Protein AF-A0A7J2J6H6-F1 (afdb_monomer)

Sequence (135 aa):
MKNEEKSIKRTTIILDEEERKYIDQLIREGKEPGIKPLISKMLDVYRSMMIYDWKYPGEYYCGISRIAFINAEFVSVLLQYIPREKWWEVGRKAGEVLKVSLEASLNIKADERKDWPNVFKRLRVQGFGDIYLRD

Secondary structure (DSSP, 8-state):
----------------HHHHHHHHHHHHTTSSS-HHHHHHHHHHHHHHTTGGG--STT-EEETTEEE----HHHHHHHHHTS-GGGHHHHHHHHHHHHHHHHHHHH---TTSGGGHHHHHHHHHHTTS-------

Radius of gyration: 19.35 Å; Cα contacts (8 Å, |Δi|>4): 81; chains: 1; bounding box: 50×34×49 Å

Structure (mmCIF, N/CA/C/O backbone):
data_AF-A0A7J2J6H6-F1
#
_entry.id   AF-A0A7J2J6H6-F1
#
loop_
_atom_site.group_PDB
_atom_site.id
_atom_site.type_symbol
_atom_site.label_atom_id
_atom_site.label_alt_id
_atom_site.label_comp_id
_atom_site.label_asym_id
_atom_site.label_entity_id
_atom_site.label_seq_id
_atom_site.pdbx_PDB_ins_code
_atom_site.Cartn_x
_atom_site.Cartn_y
_atom_site.Cartn_z
_atom_site.occupancy
_atom_site.B_iso_or_equiv
_atom_site.auth_seq_id
_atom_site.auth_comp_id
_atom_site.auth_asym_id
_atom_site.auth_atom_id
_atom_site.pdbx_PDB_model_num
ATOM 1 N N . MET A 1 1 ? 27.861 -18.392 14.623 1.00 38.62 1 MET A N 1
ATOM 2 C CA . MET A 1 1 ? 27.100 -18.511 13.358 1.00 38.62 1 MET A CA 1
ATOM 3 C C . MET A 1 1 ? 27.908 -17.821 12.272 1.00 38.62 1 MET A C 1
ATOM 5 O O . MET A 1 1 ? 28.314 -16.688 12.493 1.00 38.62 1 MET A O 1
ATOM 9 N N . LYS A 1 2 ? 28.245 -18.517 11.178 1.00 38.44 2 LYS A N 1
ATOM 10 C CA . LYS A 1 2 ? 28.989 -17.932 10.050 1.00 38.44 2 LYS A CA 1
ATOM 11 C C . LYS A 1 2 ? 28.152 -16.805 9.435 1.00 38.44 2 LYS A C 1
ATOM 13 O O . LYS A 1 2 ? 26.992 -17.035 9.111 1.00 38.44 2 LYS A O 1
ATOM 18 N N . ASN A 1 3 ? 28.744 -15.620 9.284 1.00 43.44 3 ASN A N 1
ATOM 19 C CA . ASN A 1 3 ? 28.221 -14.572 8.413 1.00 43.44 3 ASN A CA 1
ATOM 20 C C . ASN A 1 3 ? 28.229 -15.121 6.984 1.00 43.44 3 ASN A C 1
ATOM 22 O O . ASN A 1 3 ? 29.284 -15.192 6.357 1.00 43.44 3 ASN A O 1
ATOM 26 N N . GLU A 1 4 ? 27.076 -15.555 6.483 1.00 50.88 4 GLU A N 1
ATOM 27 C CA . GLU A 1 4 ? 26.904 -15.731 5.047 1.00 50.88 4 GLU A CA 1
ATOM 28 C C . GLU A 1 4 ? 26.982 -14.341 4.412 1.00 50.88 4 GLU A C 1
ATOM 30 O O . GLU A 1 4 ? 26.059 -13.530 4.530 1.00 50.88 4 GLU A O 1
ATOM 35 N N . GLU A 1 5 ? 28.111 -14.033 3.774 1.00 52.19 5 GLU A N 1
ATOM 36 C CA . GLU A 1 5 ? 28.195 -12.916 2.841 1.00 52.19 5 GLU A CA 1
ATOM 37 C C . GLU A 1 5 ? 27.068 -13.092 1.821 1.00 52.19 5 GLU A C 1
ATOM 39 O O . GLU A 1 5 ? 27.065 -14.045 1.039 1.00 52.19 5 GLU A O 1
ATOM 44 N N . LYS A 1 6 ? 26.058 -12.213 1.862 1.00 59.88 6 LYS A N 1
ATOM 45 C CA . LYS A 1 6 ? 24.950 -12.222 0.901 1.00 59.88 6 LYS A CA 1
ATOM 46 C C . LYS A 1 6 ? 25.534 -12.135 -0.508 1.00 59.88 6 LYS A C 1
ATOM 48 O O . LYS A 1 6 ? 25.890 -11.050 -0.963 1.00 59.88 6 LYS A O 1
ATOM 53 N N . SER A 1 7 ? 25.624 -13.273 -1.195 1.00 69.00 7 SER A N 1
ATOM 54 C CA . SER A 1 7 ? 26.118 -13.323 -2.568 1.00 69.00 7 SER A CA 1
ATOM 55 C C . SER A 1 7 ? 25.261 -12.412 -3.450 1.00 69.00 7 SER A C 1
ATOM 57 O O . SER A 1 7 ? 24.039 -12.559 -3.547 1.00 69.00 7 SER A O 1
ATOM 59 N N . ILE A 1 8 ? 25.894 -11.414 -4.066 1.00 76.12 8 ILE A N 1
ATOM 60 C CA . ILE A 1 8 ? 25.214 -10.498 -4.980 1.00 76.12 8 ILE A CA 1
ATOM 61 C C . ILE A 1 8 ? 24.917 -11.278 -6.260 1.00 76.12 8 ILE A C 1
ATOM 63 O O . ILE A 1 8 ? 25.811 -11.537 -7.065 1.00 76.12 8 ILE A O 1
ATOM 67 N N . LYS A 1 9 ? 23.651 -11.652 -6.455 1.00 83.50 9 LYS A N 1
ATOM 68 C CA . LYS A 1 9 ? 23.192 -12.291 -7.691 1.00 83.50 9 LYS A CA 1
ATOM 69 C C . LYS A 1 9 ? 23.014 -11.230 -8.780 1.00 83.50 9 LYS A C 1
ATOM 71 O O . LYS A 1 9 ? 22.408 -10.187 -8.539 1.00 83.50 9 LYS A O 1
ATOM 76 N N . ARG A 1 10 ? 23.571 -11.486 -9.966 1.00 86.88 10 ARG A N 1
ATOM 77 C CA . ARG A 1 10 ? 23.420 -10.635 -11.155 1.00 86.88 10 ARG A CA 1
ATOM 78 C C . ARG A 1 10 ? 22.342 -11.227 -12.057 1.00 86.88 10 ARG A C 1
ATOM 80 O O . ARG A 1 10 ? 22.349 -12.430 -12.294 1.00 86.88 10 ARG A O 1
ATOM 87 N N . THR A 1 11 ? 21.467 -10.369 -12.565 1.00 88.00 11 THR A N 1
ATOM 88 C CA . THR A 1 11 ? 20.380 -10.733 -13.478 1.00 88.00 11 THR A CA 1
ATOM 89 C C . THR A 1 11 ? 20.328 -9.712 -14.606 1.00 88.00 11 THR A C 1
ATOM 91 O O . THR A 1 11 ? 20.473 -8.515 -14.355 1.00 88.00 11 THR A O 1
ATOM 94 N N . THR A 1 12 ? 20.109 -1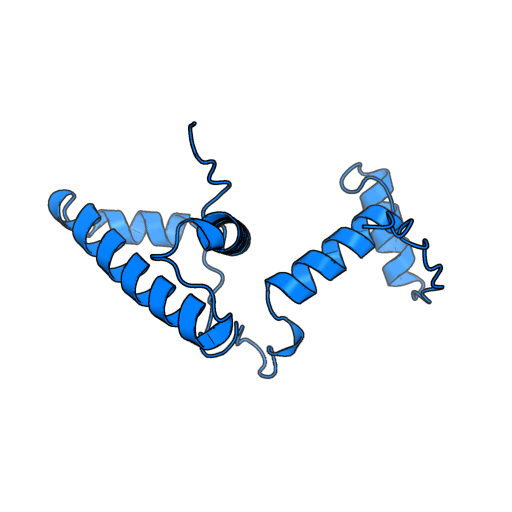0.184 -15.830 1.00 90.69 12 THR A N 1
ATOM 95 C CA . THR A 1 12 ? 19.834 -9.342 -16.999 1.00 90.69 12 THR A CA 1
ATOM 96 C C . THR A 1 12 ? 18.325 -9.246 -17.187 1.00 90.69 12 THR A C 1
ATOM 98 O O . THR A 1 12 ? 17.642 -10.267 -17.154 1.00 90.69 12 THR A O 1
ATOM 101 N N . ILE A 1 13 ? 17.810 -8.032 -17.371 1.00 90.56 13 ILE A N 1
ATOM 102 C CA . ILE A 1 13 ? 16.398 -7.766 -17.665 1.00 90.56 13 ILE A CA 1
ATOM 103 C C . ILE A 1 13 ? 16.340 -7.193 -19.077 1.00 90.56 13 ILE A C 1
ATOM 105 O O . ILE A 1 13 ? 17.110 -6.288 -19.402 1.00 90.56 13 ILE A O 1
ATOM 109 N N . ILE A 1 14 ? 15.460 -7.746 -19.904 1.00 93.62 14 ILE A N 1
ATOM 110 C CA . ILE A 1 14 ? 15.171 -7.223 -21.236 1.00 93.62 14 ILE A CA 1
ATOM 111 C C . ILE A 1 14 ? 13.992 -6.271 -21.072 1.00 93.62 14 ILE A C 1
ATOM 113 O O . ILE A 1 14 ? 12.978 -6.662 -20.501 1.00 93.62 14 ILE A O 1
ATOM 117 N N . LEU A 1 15 ? 14.172 -5.038 -21.529 1.00 93.75 15 LEU A N 1
ATOM 118 C CA . LEU A 1 15 ? 13.139 -4.012 -21.572 1.00 93.75 15 LEU A CA 1
ATOM 119 C C . LEU A 1 15 ? 12.905 -3.650 -23.028 1.00 93.75 15 LEU A C 1
ATOM 121 O O . LEU A 1 15 ? 13.861 -3.644 -23.815 1.00 93.75 15 LEU A O 1
ATOM 125 N N . ASP A 1 16 ? 11.666 -3.337 -23.370 1.00 96.31 16 ASP A N 1
ATOM 126 C CA . ASP A 1 16 ? 11.384 -2.753 -24.671 1.00 96.31 16 ASP A CA 1
ATOM 127 C C . ASP A 1 16 ? 11.880 -1.293 -24.752 1.00 96.31 16 ASP A C 1
ATOM 129 O O . ASP A 1 16 ? 12.388 -0.697 -23.790 1.00 96.31 16 ASP A O 1
ATOM 133 N N . GLU A 1 17 ? 11.811 -0.720 -25.953 1.00 96.31 17 GLU A N 1
ATOM 134 C CA . GLU A 1 17 ? 12.303 0.634 -26.193 1.00 96.31 17 GLU A CA 1
ATOM 135 C C . GLU A 1 17 ? 11.465 1.701 -25.464 1.00 96.31 17 GLU A C 1
ATOM 137 O O . GLU A 1 17 ? 12.017 2.714 -25.023 1.00 96.31 17 GLU A O 1
ATOM 142 N N . GLU A 1 18 ? 10.156 1.489 -25.310 1.00 97.12 18 GLU A N 1
ATOM 143 C CA . GLU A 1 18 ? 9.246 2.436 -24.659 1.00 97.12 18 GLU A CA 1
ATOM 144 C C . GLU A 1 18 ? 9.457 2.449 -23.142 1.00 97.12 18 GLU A C 1
ATOM 146 O O . GLU A 1 18 ? 9.650 3.516 -22.553 1.00 97.12 18 GLU A O 1
ATOM 151 N N . GLU A 1 19 ? 9.531 1.271 -22.522 1.00 95.19 19 GLU A N 1
ATOM 152 C CA . GLU A 1 19 ? 9.893 1.056 -21.124 1.00 95.19 19 GLU A CA 1
ATOM 153 C C . GLU A 1 19 ? 11.239 1.710 -20.815 1.00 95.19 19 GLU A C 1
ATOM 155 O O . GLU A 1 19 ? 11.376 2.442 -19.828 1.00 95.19 19 GLU A O 1
ATOM 160 N N . ARG A 1 20 ? 12.241 1.502 -21.681 1.00 94.88 20 ARG A N 1
ATOM 161 C CA . ARG A 1 20 ? 13.565 2.093 -21.482 1.00 94.88 20 ARG A CA 1
ATOM 162 C C . ARG A 1 20 ? 13.527 3.618 -21.562 1.00 94.88 20 ARG A C 1
ATOM 164 O O . ARG A 1 20 ? 14.077 4.277 -20.678 1.00 94.88 20 ARG A O 1
ATOM 171 N N . LYS A 1 21 ? 12.865 4.182 -22.577 1.00 97.06 21 LYS A N 1
ATOM 172 C CA . LYS A 1 21 ? 12.710 5.639 -22.726 1.00 97.06 21 LYS A CA 1
ATOM 173 C C . LYS A 1 21 ? 11.991 6.255 -21.530 1.00 97.06 21 LYS A C 1
ATOM 175 O O . LYS A 1 21 ? 12.413 7.305 -21.047 1.00 97.06 21 LYS A O 1
ATOM 180 N N . TYR A 1 22 ? 10.946 5.596 -21.034 1.00 96.12 22 TYR A N 1
ATOM 181 C CA . TYR A 1 22 ? 10.204 6.045 -19.862 1.00 96.12 22 TYR A CA 1
ATOM 182 C C . TYR A 1 22 ? 11.080 6.065 -18.602 1.00 96.12 22 TYR A C 1
ATOM 184 O O . TYR A 1 22 ? 11.120 7.067 -17.887 1.00 96.12 22 TYR A O 1
ATOM 192 N N . ILE A 1 23 ? 11.852 5.001 -18.355 1.00 95.25 23 ILE A N 1
ATOM 193 C CA . ILE A 1 23 ? 12.782 4.944 -17.218 1.00 95.25 23 ILE A CA 1
ATOM 194 C C . ILE A 1 23 ? 13.850 6.040 -17.324 1.00 95.25 23 ILE A C 1
ATOM 196 O O . ILE A 1 23 ? 14.105 6.744 -16.346 1.00 95.25 23 ILE A O 1
ATOM 200 N N . ASP A 1 24 ? 14.453 6.221 -18.500 1.00 95.88 24 ASP A N 1
ATOM 201 C CA . ASP A 1 24 ? 15.477 7.247 -18.715 1.00 95.88 24 ASP A CA 1
ATOM 202 C C . ASP A 1 24 ? 14.901 8.665 -18.520 1.00 95.88 24 ASP A C 1
ATOM 204 O O . ASP A 1 24 ? 15.571 9.535 -17.956 1.00 95.88 24 ASP A O 1
ATOM 208 N N . GLN A 1 25 ? 13.639 8.897 -18.905 1.00 97.75 25 GLN A N 1
ATOM 209 C CA . GLN A 1 25 ? 12.929 10.145 -18.615 1.00 97.75 25 GLN A CA 1
ATOM 210 C C . GLN A 1 25 ? 12.788 10.380 -17.104 1.00 97.75 25 GLN A C 1
ATOM 212 O O . GLN A 1 25 ? 13.119 11.471 -16.637 1.00 97.75 25 GLN A O 1
ATOM 217 N N . LEU A 1 26 ? 12.344 9.379 -16.335 1.00 96.56 26 LEU A N 1
ATOM 218 C CA . LEU A 1 26 ? 12.204 9.498 -14.877 1.00 96.56 26 LEU A CA 1
ATOM 219 C C . LEU A 1 26 ? 13.538 9.825 -14.193 1.00 96.56 26 LEU A C 1
ATOM 221 O O . LEU A 1 26 ? 13.574 10.625 -13.256 1.00 96.56 26 LEU A O 1
ATOM 225 N N . ILE A 1 27 ? 14.631 9.232 -14.676 1.00 96.06 27 ILE A N 1
ATOM 226 C CA .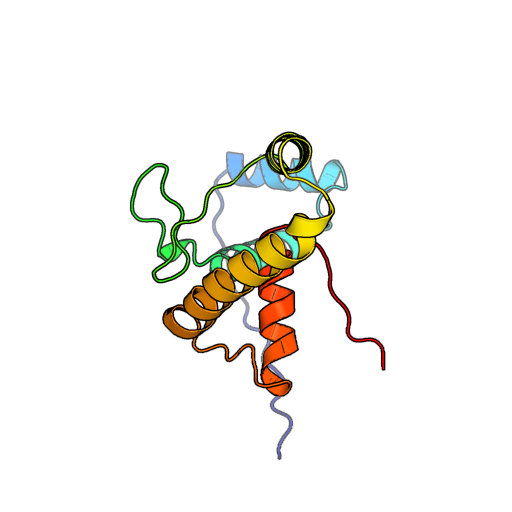 ILE A 1 27 ? 15.979 9.489 -14.160 1.00 96.06 27 ILE A CA 1
ATOM 227 C C . ILE A 1 27 ? 16.422 10.915 -14.498 1.00 96.06 27 ILE A C 1
ATOM 229 O O . ILE A 1 27 ? 16.908 11.633 -13.625 1.00 96.06 27 ILE A O 1
ATOM 233 N N . ARG A 1 28 ? 16.211 11.363 -15.741 1.00 97.38 28 ARG A N 1
ATOM 234 C CA . ARG A 1 28 ? 16.557 12.724 -16.184 1.00 97.38 28 ARG A CA 1
ATOM 235 C C . ARG A 1 28 ? 15.789 13.805 -15.420 1.00 97.38 28 ARG A C 1
ATOM 237 O O . ARG A 1 28 ? 16.342 14.865 -15.151 1.00 97.38 28 ARG A O 1
ATOM 244 N N . GLU A 1 29 ? 14.535 13.539 -15.068 1.00 97.50 29 GLU A N 1
ATOM 245 C CA . GLU A 1 29 ? 13.697 14.430 -14.252 1.00 97.50 29 GLU A CA 1
ATOM 246 C C . GLU A 1 29 ? 14.053 14.392 -12.754 1.00 97.50 29 GLU A C 1
ATOM 248 O O . GLU A 1 29 ? 13.449 15.114 -11.963 1.00 97.50 29 GLU A O 1
ATOM 253 N N . GLY A 1 30 ? 15.003 13.546 -12.339 1.00 94.94 30 GLY A N 1
ATOM 254 C CA . GLY A 1 30 ? 15.397 13.388 -10.939 1.00 94.94 30 GLY A CA 1
ATOM 255 C C . GLY A 1 30 ? 14.354 12.679 -10.068 1.00 94.94 30 GLY A C 1
ATOM 256 O O . GLY A 1 30 ? 14.487 12.673 -8.846 1.00 94.94 30 GLY A O 1
ATOM 257 N N . LYS A 1 31 ? 13.319 12.073 -10.670 1.00 93.75 31 LYS A N 1
ATOM 258 C CA . LYS A 1 31 ? 12.264 11.335 -9.952 1.00 93.75 31 LYS A CA 1
ATOM 259 C C . LYS A 1 31 ? 12.747 9.983 -9.440 1.00 93.75 31 LYS A C 1
ATOM 261 O O . LYS A 1 31 ? 12.253 9.502 -8.425 1.00 93.75 31 LYS A O 1
ATOM 266 N N . GLU A 1 32 ? 13.700 9.373 -10.140 1.00 94.25 32 GLU A N 1
ATOM 267 C CA . GLU A 1 32 ? 14.305 8.100 -9.757 1.00 94.25 32 GLU A CA 1
ATOM 268 C C . GLU A 1 32 ? 15.837 8.189 -9.850 1.00 94.25 32 GLU A C 1
ATOM 270 O O . GLU A 1 32 ? 16.368 8.712 -10.827 1.00 94.25 32 GLU A O 1
ATOM 275 N N . PRO A 1 33 ? 16.587 7.653 -8.872 1.00 93.62 33 PRO A N 1
ATOM 276 C CA . PRO A 1 33 ? 18.047 7.784 -8.834 1.00 93.62 33 PRO A CA 1
ATOM 277 C C . PRO A 1 33 ? 18.773 6.849 -9.818 1.00 93.62 33 PRO A C 1
ATOM 279 O O . PRO A 1 33 ? 19.993 6.910 -9.952 1.00 93.62 33 PRO A O 1
ATOM 282 N N . GLY A 1 34 ? 18.049 5.941 -10.477 1.00 94.50 34 GLY A N 1
ATOM 283 C CA . GLY A 1 34 ? 18.593 5.022 -11.472 1.00 94.50 34 GLY A CA 1
ATOM 284 C C . GLY A 1 34 ? 17.738 3.769 -11.657 1.00 94.50 34 GLY A C 1
ATOM 285 O O . GLY A 1 34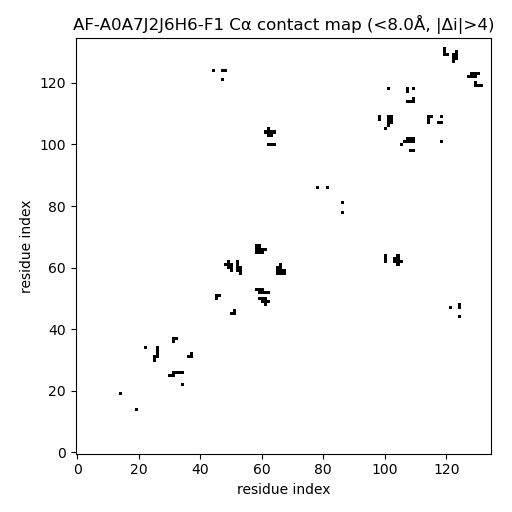 ? 16.856 3.467 -10.852 1.00 94.50 34 GLY A O 1
ATOM 286 N N . ILE A 1 35 ? 18.060 2.981 -12.687 1.00 93.25 35 ILE A N 1
ATOM 287 C CA . ILE A 1 35 ? 17.295 1.777 -13.045 1.00 93.25 35 ILE A CA 1
ATOM 288 C C . ILE A 1 35 ? 17.321 0.702 -11.951 1.00 93.25 35 ILE A C 1
ATOM 290 O O . ILE A 1 35 ? 16.293 0.124 -11.620 1.00 93.25 35 ILE A O 1
ATOM 294 N N . LYS A 1 36 ? 18.476 0.448 -11.322 1.00 91.56 36 LYS A N 1
ATOM 295 C CA . LYS A 1 36 ? 18.591 -0.580 -10.275 1.00 91.56 36 LYS A CA 1
ATOM 296 C C . LYS A 1 36 ? 17.746 -0.240 -9.031 1.00 91.56 36 LYS A C 1
ATOM 298 O O . LYS A 1 36 ? 17.005 -1.122 -8.585 1.00 91.56 36 LYS A O 1
ATOM 303 N N . PRO A 1 37 ? 17.830 0.978 -8.456 1.00 92.44 37 PRO A N 1
ATOM 304 C CA . PRO A 1 37 ? 16.927 1.404 -7.388 1.00 92.44 37 PRO A CA 1
ATOM 305 C C . PRO A 1 37 ? 15.450 1.309 -7.772 1.00 92.44 37 PRO A C 1
ATOM 307 O O . PRO A 1 37 ? 14.671 0.767 -6.991 1.00 92.44 37 PRO A O 1
ATOM 310 N N . LEU A 1 38 ? 15.089 1.744 -8.984 1.00 93.62 38 LEU A N 1
ATOM 311 C CA . LEU A 1 38 ? 13.719 1.665 -9.487 1.00 93.62 38 LEU A CA 1
ATOM 312 C C . LEU A 1 38 ? 13.211 0.219 -9.519 1.00 93.62 38 LEU A C 1
ATOM 314 O O . LEU A 1 38 ? 12.191 -0.086 -8.911 1.00 93.62 38 LEU A O 1
ATOM 318 N N . ILE A 1 39 ? 13.947 -0.699 -10.151 1.00 92.31 39 ILE A N 1
ATOM 319 C CA . ILE A 1 39 ? 13.566 -2.119 -10.212 1.00 92.31 39 ILE A CA 1
ATOM 320 C C . ILE A 1 39 ? 13.465 -2.727 -8.806 1.00 92.31 39 ILE A C 1
ATOM 322 O O . ILE A 1 39 ? 12.528 -3.466 -8.514 1.00 92.31 39 ILE A O 1
ATOM 326 N N . SER A 1 40 ? 14.385 -2.380 -7.901 1.00 90.62 40 SER A N 1
ATOM 327 C CA . SER A 1 40 ? 14.341 -2.858 -6.510 1.00 90.62 40 SER A CA 1
ATOM 328 C C . SER A 1 40 ? 13.084 -2.368 -5.780 1.00 90.62 40 SER A C 1
ATOM 330 O O . SER A 1 40 ? 12.431 -3.146 -5.086 1.00 90.62 40 SER A O 1
ATOM 332 N N . LYS A 1 41 ? 12.718 -1.095 -5.977 1.00 91.12 41 LYS A N 1
ATOM 333 C CA . LYS A 1 41 ? 11.490 -0.485 -5.455 1.00 91.12 41 LYS A CA 1
ATOM 334 C C . LYS A 1 41 ? 10.248 -1.162 -6.036 1.00 91.12 41 LYS A C 1
ATOM 336 O O . LYS A 1 41 ? 9.349 -1.503 -5.276 1.00 91.12 41 LYS A O 1
ATOM 341 N N . MET A 1 42 ? 10.214 -1.424 -7.343 1.00 91.44 42 MET A N 1
ATOM 342 C CA . MET A 1 42 ? 9.102 -2.120 -8.002 1.00 91.44 42 MET A CA 1
ATOM 343 C C . MET A 1 42 ? 8.915 -3.543 -7.492 1.00 91.44 42 MET A C 1
ATOM 345 O O . MET A 1 42 ? 7.789 -3.926 -7.196 1.00 91.44 42 MET A O 1
ATOM 349 N N . LEU A 1 43 ? 9.993 -4.303 -7.291 1.00 91.19 43 LEU A N 1
ATOM 350 C CA . LEU A 1 43 ? 9.904 -5.639 -6.699 1.00 91.19 43 LEU A CA 1
ATOM 351 C C . LEU A 1 43 ? 9.395 -5.603 -5.252 1.00 91.19 43 LEU A C 1
ATOM 353 O O . LEU A 1 43 ? 8.588 -6.453 -4.866 1.00 91.19 43 LEU A O 1
ATOM 357 N N . ASP A 1 44 ? 9.829 -4.628 -4.444 1.00 87.62 44 ASP A N 1
ATOM 358 C CA . ASP A 1 44 ? 9.321 -4.506 -3.075 1.00 87.62 44 ASP A CA 1
ATOM 359 C C . ASP A 1 44 ? 7.846 -4.093 -3.047 1.00 87.62 44 ASP A C 1
ATOM 361 O O . ASP A 1 44 ? 7.090 -4.666 -2.263 1.00 87.62 44 ASP A O 1
ATOM 365 N N . VAL A 1 45 ? 7.413 -3.180 -3.924 1.00 86.81 45 VAL A N 1
ATOM 366 C CA . VAL A 1 45 ? 6.000 -2.795 -4.081 1.00 86.81 45 VAL A CA 1
ATOM 367 C C . VAL A 1 45 ? 5.166 -3.985 -4.555 1.00 86.81 45 VAL A C 1
ATOM 369 O O . VAL A 1 45 ? 4.182 -4.328 -3.904 1.00 86.81 45 VAL A O 1
ATOM 372 N N . TYR A 1 46 ? 5.597 -4.671 -5.617 1.00 89.38 46 TYR A N 1
ATOM 373 C CA . TYR A 1 46 ? 4.916 -5.834 -6.190 1.00 89.38 46 TYR A CA 1
ATOM 374 C C . TYR A 1 46 ? 4.658 -6.916 -5.142 1.00 89.38 46 TYR A C 1
ATOM 376 O O . TYR A 1 46 ? 3.536 -7.404 -4.991 1.00 89.38 46 TYR A O 1
ATOM 384 N N . ARG A 1 47 ? 5.689 -7.247 -4.356 1.00 86.81 47 ARG A N 1
ATOM 385 C CA . ARG A 1 47 ? 5.578 -8.213 -3.263 1.00 86.81 47 ARG A CA 1
ATOM 386 C C . ARG A 1 47 ? 4.723 -7.682 -2.116 1.00 86.81 47 ARG A C 1
ATOM 388 O O . ARG A 1 47 ? 3.876 -8.411 -1.614 1.00 86.81 47 ARG A O 1
ATOM 395 N N . SER A 1 48 ? 4.948 -6.440 -1.686 1.00 81.88 48 SER A N 1
ATOM 396 C CA . SER A 1 48 ? 4.276 -5.876 -0.509 1.00 81.88 48 SER A CA 1
ATOM 397 C C . SER A 1 48 ? 2.786 -5.662 -0.737 1.00 81.88 48 SER A C 1
ATOM 399 O O . SER A 1 48 ? 2.023 -5.757 0.217 1.00 81.88 48 SER A O 1
ATOM 401 N N . MET A 1 49 ? 2.368 -5.380 -1.973 1.00 84.69 49 MET A N 1
ATOM 402 C CA . MET A 1 49 ? 0.966 -5.215 -2.363 1.00 84.69 49 MET A CA 1
ATOM 403 C C . MET A 1 49 ? 0.302 -6.519 -2.816 1.00 84.69 49 MET A C 1
ATOM 405 O O . MET A 1 49 ? -0.895 -6.498 -3.080 1.00 84.69 49 MET A O 1
ATOM 409 N N . MET A 1 50 ? 1.052 -7.627 -2.868 1.00 86.06 50 MET A N 1
ATOM 410 C CA . MET A 1 50 ? 0.592 -8.920 -3.386 1.00 86.06 50 MET A CA 1
ATOM 411 C C . MET A 1 50 ? -0.031 -8.795 -4.784 1.00 86.06 50 MET A C 1
ATOM 413 O O . MET A 1 50 ? -1.071 -9.379 -5.064 1.00 86.06 50 MET A O 1
ATOM 417 N N . ILE A 1 51 ? 0.604 -8.026 -5.678 1.00 88.38 51 ILE A N 1
ATOM 418 C CA . ILE A 1 51 ? 0.058 -7.739 -7.022 1.00 88.38 51 ILE A CA 1
ATOM 419 C C . ILE A 1 51 ? -0.180 -9.028 -7.825 1.00 88.38 51 ILE A C 1
ATOM 421 O O . ILE A 1 51 ? -1.085 -9.089 -8.649 1.00 88.38 51 ILE A O 1
ATOM 425 N N . TYR A 1 52 ? 0.569 -10.095 -7.538 1.00 87.56 52 TYR A N 1
ATOM 426 C CA . TYR A 1 52 ? 0.357 -11.421 -8.125 1.00 87.56 52 TYR A CA 1
ATOM 427 C C . TYR A 1 52 ? -1.030 -12.035 -7.834 1.00 87.56 52 TYR A C 1
ATOM 429 O O . TYR A 1 52 ? -1.444 -12.942 -8.554 1.00 87.56 52 TYR A O 1
ATOM 437 N N . ASP A 1 53 ? -1.760 -11.548 -6.824 1.00 85.88 53 ASP A N 1
ATOM 438 C CA . ASP A 1 53 ? -3.130 -11.977 -6.511 1.00 85.88 53 ASP A CA 1
ATOM 439 C C . ASP A 1 53 ? -4.205 -11.145 -7.235 1.00 85.88 53 ASP A C 1
ATOM 441 O O . ASP A 1 53 ? -5.394 -11.460 -7.152 1.00 85.88 53 ASP A O 1
ATOM 445 N N . TRP A 1 54 ? -3.826 -10.091 -7.968 1.00 90.06 54 TRP A N 1
ATOM 446 C CA . TRP A 1 54 ? -4.754 -9.187 -8.658 1.00 90.06 54 TRP A CA 1
ATOM 447 C C . TRP A 1 54 ? -5.226 -9.805 -9.977 1.00 90.06 54 TRP A C 1
ATOM 449 O O . TRP A 1 54 ? -4.793 -9.431 -11.065 1.00 90.06 54 TRP A O 1
ATOM 459 N N . LYS A 1 55 ? -6.095 -10.812 -9.869 1.00 85.81 55 LYS A N 1
ATOM 460 C CA . LYS A 1 55 ? -6.555 -11.623 -11.007 1.00 85.81 55 LYS A CA 1
ATOM 461 C C . LYS A 1 55 ? -7.703 -10.992 -11.791 1.00 85.81 55 LYS A C 1
ATOM 463 O O . LYS A 1 55 ? -7.868 -11.307 -12.967 1.00 85.81 55 LYS A O 1
ATOM 468 N N . TYR A 1 56 ? -8.499 -10.135 -11.153 1.00 86.62 56 TYR A N 1
ATOM 469 C CA . TYR A 1 56 ? -9.709 -9.572 -11.748 1.00 86.62 56 TYR A CA 1
ATOM 470 C C . TYR A 1 56 ? -9.515 -8.089 -12.094 1.00 86.62 56 TYR A C 1
ATOM 472 O O . TYR A 1 56 ? -9.052 -7.317 -11.248 1.00 86.62 56 TYR A O 1
ATOM 480 N N . PRO A 1 57 ? -9.867 -7.656 -13.320 1.00 86.62 57 PRO A N 1
ATOM 481 C CA . PRO A 1 57 ? -9.771 -6.253 -13.710 1.00 86.62 57 PRO A CA 1
ATOM 482 C C . PRO A 1 5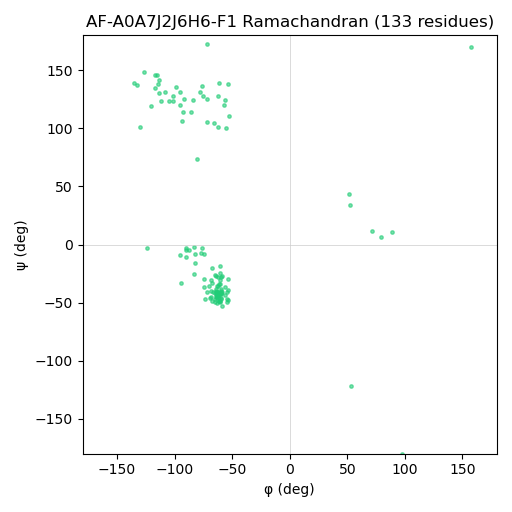7 ? -10.555 -5.340 -12.757 1.00 86.62 57 PRO A C 1
ATOM 484 O O . PRO A 1 57 ? -11.751 -5.527 -12.552 1.00 86.62 57 PRO A O 1
ATOM 487 N N . GLY A 1 58 ? -9.883 -4.337 -12.184 1.00 85.81 58 GLY A N 1
ATOM 488 C CA . GLY A 1 58 ? -10.496 -3.386 -11.246 1.00 85.81 58 GLY A CA 1
ATOM 489 C C . GLY A 1 58 ? -10.671 -3.905 -9.812 1.00 85.81 58 GLY A C 1
ATOM 490 O O . GLY A 1 58 ? -11.270 -3.217 -8.979 1.00 85.81 58 GLY A O 1
ATOM 491 N N . GLU A 1 59 ? -10.143 -5.089 -9.491 1.00 89.56 59 GLU A N 1
ATOM 492 C CA . GLU A 1 59 ? -10.142 -5.625 -8.132 1.00 89.56 59 GLU A CA 1
ATOM 493 C C . GLU A 1 59 ? -8.719 -5.877 -7.643 1.00 89.56 59 GLU A C 1
ATOM 495 O O . GLU A 1 59 ? -7.960 -6.677 -8.190 1.00 89.56 59 GLU A O 1
ATOM 500 N N . TYR A 1 60 ? -8.369 -5.185 -6.565 1.00 89.12 60 TYR A N 1
ATOM 501 C CA . TYR A 1 60 ? -7.055 -5.271 -5.953 1.00 89.12 60 TYR A CA 1
ATOM 502 C C . TYR A 1 60 ? -7.167 -6.098 -4.685 1.00 89.12 60 TYR A C 1
ATOM 504 O O . TYR A 1 60 ? -7.954 -5.767 -3.800 1.00 89.12 60 TYR A O 1
ATOM 512 N N . TYR A 1 61 ? -6.389 -7.168 -4.590 1.00 87.12 61 TYR A N 1
ATOM 513 C CA . TYR A 1 61 ? -6.427 -8.088 -3.458 1.00 87.12 61 TYR A CA 1
ATOM 514 C C . TYR A 1 61 ? -5.117 -8.069 -2.681 1.00 87.12 61 TYR A C 1
ATOM 516 O O . TYR A 1 61 ? -4.033 -7.913 -3.233 1.00 87.12 61 TYR A O 1
ATOM 524 N N . CYS A 1 62 ? -5.220 -8.244 -1.373 1.00 81.50 62 CYS A N 1
ATOM 525 C CA . CYS A 1 62 ? -4.100 -8.631 -0.532 1.00 81.50 62 CYS A CA 1
ATOM 526 C C . CYS A 1 62 ? -4.566 -9.801 0.322 1.00 81.50 62 CYS A C 1
ATOM 528 O O . CYS A 1 62 ? -5.308 -9.598 1.288 1.00 81.50 62 CYS A O 1
ATOM 530 N N . GLY A 1 63 ? -4.179 -11.012 -0.080 1.00 81.25 63 GLY A N 1
ATOM 531 C CA . GLY A 1 63 ? -4.780 -12.246 0.410 1.00 81.25 63 GLY A CA 1
ATOM 532 C C . GLY A 1 63 ? -6.297 -12.223 0.250 1.00 81.25 63 GLY A C 1
ATOM 533 O O . GLY A 1 63 ? -6.806 -12.035 -0.852 1.00 81.25 63 GLY A O 1
ATOM 534 N N . ILE A 1 64 ? -7.032 -12.383 1.350 1.00 81.81 64 ILE A N 1
ATOM 535 C CA . ILE A 1 64 ? -8.501 -12.483 1.313 1.00 81.81 64 ILE A CA 1
ATOM 536 C C . ILE A 1 64 ? -9.214 -11.125 1.236 1.00 81.81 64 ILE A C 1
ATOM 538 O O . ILE A 1 64 ? -10.434 -11.073 1.094 1.00 81.81 64 ILE A O 1
ATOM 542 N N . SER A 1 65 ? -8.486 -10.014 1.378 1.00 84.12 65 SER A N 1
ATOM 543 C CA . SER A 1 65 ? -9.087 -8.684 1.477 1.00 84.12 65 SER A CA 1
ATOM 544 C C . SER A 1 65 ? -9.007 -7.919 0.167 1.00 84.12 65 SER A C 1
ATOM 546 O O . SER A 1 65 ? -7.924 -7.730 -0.388 1.00 84.12 65 SER A O 1
ATOM 548 N N . ARG A 1 66 ? -10.160 -7.411 -0.278 1.00 87.44 66 ARG A N 1
ATOM 549 C CA . ARG A 1 66 ? -10.240 -6.444 -1.372 1.00 87.44 66 ARG A CA 1
ATOM 550 C C . ARG A 1 66 ? -9.823 -5.060 -0.880 1.00 87.44 66 ARG A C 1
ATOM 552 O O . ARG A 1 66 ? -10.244 -4.614 0.185 1.00 87.44 66 ARG A O 1
ATOM 559 N N . ILE A 1 67 ? -9.022 -4.380 -1.684 1.00 86.38 67 ILE A N 1
ATOM 560 C CA . ILE A 1 67 ? -8.507 -3.036 -1.454 1.00 86.38 67 ILE A CA 1
ATOM 561 C C . ILE A 1 67 ? -9.098 -2.102 -2.506 1.00 86.38 67 ILE A C 1
ATOM 563 O O . ILE A 1 67 ? -9.235 -2.462 -3.676 1.00 86.38 67 ILE A O 1
ATOM 567 N N . ALA A 1 68 ? -9.430 -0.889 -2.079 1.00 88.38 68 ALA A N 1
ATOM 568 C CA . ALA A 1 68 ? -9.784 0.213 -2.957 1.00 88.38 68 ALA A CA 1
ATOM 569 C C . ALA A 1 68 ? -8.761 1.340 -2.785 1.00 88.38 68 ALA A C 1
ATOM 571 O O . ALA A 1 68 ? -8.425 1.703 -1.657 1.00 88.38 68 ALA A O 1
ATOM 572 N N . PHE A 1 69 ? -8.289 1.902 -3.897 1.00 87.62 69 PHE A N 1
ATOM 573 C CA . PHE A 1 69 ? -7.532 3.150 -3.880 1.00 87.62 69 PHE A CA 1
ATOM 574 C C . PHE A 1 69 ? -8.525 4.303 -3.907 1.00 87.62 69 PHE A C 1
ATOM 576 O O . PHE A 1 69 ? -9.257 4.471 -4.881 1.00 87.62 69 PHE A O 1
ATOM 583 N N . ILE A 1 70 ? -8.571 5.065 -2.819 1.00 90.38 70 ILE A N 1
ATOM 584 C CA . ILE A 1 70 ? -9.420 6.247 -2.693 1.00 90.38 70 ILE A CA 1
ATOM 585 C C . ILE A 1 70 ? -8.571 7.443 -2.281 1.00 90.38 70 ILE A C 1
ATOM 587 O O . ILE A 1 70 ? -7.587 7.304 -1.554 1.00 90.38 70 ILE A O 1
ATOM 591 N N . ASN A 1 71 ? -8.974 8.623 -2.735 1.00 92.19 71 ASN A N 1
ATOM 592 C CA . ASN A 1 71 ? -8.397 9.887 -2.308 1.00 92.19 71 ASN A CA 1
ATOM 593 C C . ASN A 1 71 ? -8.600 10.087 -0.799 1.00 92.19 71 ASN A C 1
ATOM 595 O O . ASN A 1 71 ? -9.686 9.828 -0.273 1.00 92.19 71 ASN A O 1
ATOM 599 N N . ALA A 1 72 ? -7.581 10.591 -0.101 1.00 91.06 72 ALA A N 1
ATOM 600 C CA . ALA A 1 72 ? -7.668 10.870 1.336 1.00 91.06 72 ALA A CA 1
ATOM 601 C C . ALA A 1 72 ? -8.778 11.891 1.658 1.00 91.06 72 ALA A C 1
ATOM 603 O O . ALA A 1 72 ? -9.399 11.856 2.726 1.00 91.06 72 ALA A O 1
ATOM 604 N N . GLU A 1 73 ? -9.085 12.767 0.703 1.00 94.50 73 GLU A N 1
ATOM 605 C CA . GLU A 1 73 ? -10.172 13.735 0.766 1.00 94.50 73 GLU A CA 1
ATOM 606 C C . GLU A 1 73 ? -11.539 13.054 0.897 1.00 94.50 73 GLU A C 1
ATOM 608 O O . GLU A 1 73 ? -12.396 13.565 1.614 1.00 94.50 73 GLU A O 1
ATOM 613 N N . PHE A 1 74 ? -11.747 11.877 0.292 1.00 94.00 74 PHE A N 1
ATOM 614 C CA . PHE A 1 74 ? -13.010 11.142 0.435 1.00 94.00 74 PHE A CA 1
ATOM 615 C C . PHE A 1 74 ? -13.219 10.70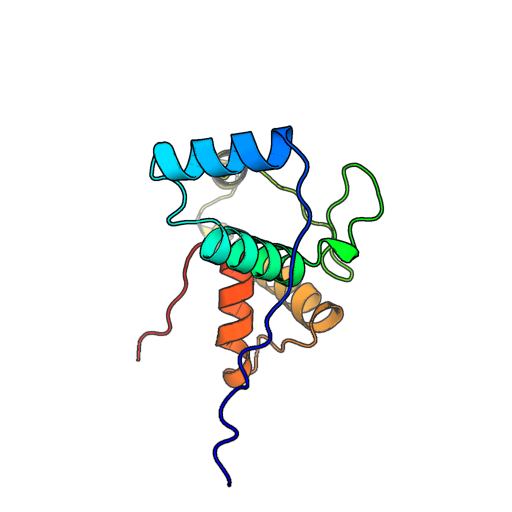6 1.884 1.00 94.00 74 PHE A C 1
ATOM 617 O O . PHE A 1 74 ? -14.304 10.883 2.433 1.00 94.00 74 PHE A O 1
ATOM 624 N N . VAL A 1 75 ? -12.166 10.203 2.536 1.00 91.12 75 VAL A N 1
ATOM 625 C CA . VAL A 1 75 ? -12.213 9.836 3.960 1.00 91.12 75 VAL A CA 1
ATOM 626 C C . VAL A 1 75 ? -12.469 11.072 4.819 1.00 91.12 75 VAL A C 1
ATOM 628 O O . VAL A 1 75 ? -13.279 11.027 5.740 1.00 91.12 75 VAL A O 1
ATOM 631 N N . SER A 1 76 ? -11.833 12.195 4.486 1.00 91.81 76 SER A N 1
ATOM 632 C CA . SER A 1 76 ? -12.003 13.454 5.212 1.00 91.81 76 SER A CA 1
ATOM 633 C C . SER A 1 76 ? -13.434 13.983 5.122 1.00 91.81 76 SER A C 1
ATOM 635 O O . SER A 1 76 ? -13.997 14.380 6.138 1.00 91.81 76 SER A O 1
ATOM 637 N N . VAL A 1 77 ? -14.051 13.938 3.938 1.00 95.88 77 VAL A N 1
ATOM 638 C CA . VAL A 1 77 ? -15.460 14.310 3.750 1.00 95.88 77 VAL A CA 1
ATOM 639 C C . VAL A 1 77 ? -16.375 13.370 4.534 1.00 95.88 77 VAL A C 1
ATOM 641 O O . VAL A 1 77 ? -17.257 13.845 5.241 1.00 95.88 77 VAL A O 1
ATOM 644 N N . LEU A 1 78 ? -16.145 12.054 4.496 1.00 93.12 78 LEU A N 1
ATOM 645 C CA . LEU A 1 78 ? -16.943 11.094 5.271 1.00 93.12 78 LEU A CA 1
ATOM 646 C C . LEU A 1 78 ? -16.855 11.350 6.784 1.00 93.12 78 LEU A C 1
ATOM 648 O O . LEU A 1 78 ? -17.873 11.309 7.474 1.00 93.12 78 LEU A O 1
ATOM 652 N N . LEU A 1 79 ? -15.662 11.661 7.298 1.00 92.44 79 LEU A N 1
ATOM 653 C CA . LEU A 1 79 ? -15.447 11.951 8.717 1.00 92.44 79 LEU A CA 1
ATOM 654 C C . LEU A 1 79 ? -16.178 13.215 9.192 1.00 92.44 79 LEU A C 1
ATOM 656 O O . LEU A 1 79 ? -16.540 13.278 10.365 1.00 92.44 79 LEU A O 1
ATOM 660 N N . GLN A 1 80 ? -16.449 14.189 8.313 1.00 95.12 80 GLN A N 1
ATOM 661 C CA . GL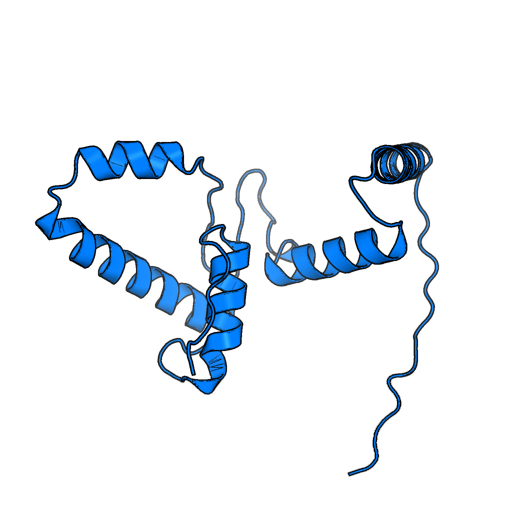N A 1 80 ? -17.216 15.396 8.667 1.00 95.12 80 GLN A CA 1
ATOM 662 C C . GLN A 1 80 ? -18.668 15.087 9.056 1.00 95.12 80 GLN A C 1
ATOM 664 O O . GLN A 1 80 ? -19.260 15.827 9.837 1.00 95.12 80 GLN A O 1
ATOM 669 N N . TYR A 1 81 ? -19.232 13.983 8.558 1.00 95.88 81 TYR A N 1
ATOM 670 C CA . TYR A 1 81 ? -20.586 13.536 8.904 1.00 95.88 81 TYR A CA 1
ATOM 671 C C . TYR A 1 81 ? -20.629 12.642 10.150 1.00 95.88 81 TYR A C 1
ATOM 673 O O . TYR A 1 81 ? -21.709 12.265 10.607 1.00 95.88 81 TYR A O 1
ATOM 681 N N . ILE A 1 82 ? -19.469 12.288 10.708 1.00 95.69 82 ILE A N 1
ATOM 682 C CA . ILE A 1 82 ? -19.364 11.452 11.901 1.00 95.69 82 ILE A CA 1
ATOM 683 C C . ILE A 1 82 ? -19.072 12.362 13.102 1.00 95.69 82 ILE A C 1
ATOM 685 O O . ILE A 1 82 ? -18.054 13.058 13.094 1.00 95.69 82 ILE A O 1
ATOM 689 N N . PRO A 1 83 ? -19.904 12.337 14.162 1.00 96.38 83 PRO A N 1
ATOM 690 C CA . PRO A 1 83 ? -19.633 13.087 15.385 1.00 96.38 83 PRO A CA 1
ATOM 691 C C . PRO A 1 83 ? -18.244 12.768 15.947 1.00 96.38 83 PRO A C 1
ATOM 693 O O . PRO A 1 83 ? -17.821 11.607 15.954 1.00 96.38 83 PRO A O 1
ATOM 696 N N . ARG A 1 84 ? -17.523 13.791 16.414 1.00 94.31 84 ARG A N 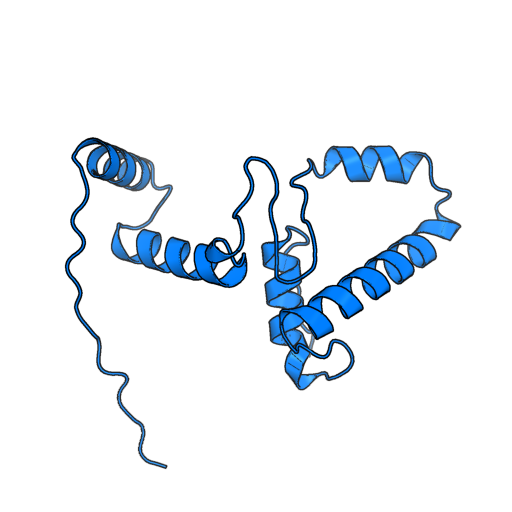1
ATOM 697 C CA . ARG A 1 84 ? -16.099 13.688 16.776 1.00 94.31 84 ARG A CA 1
ATOM 698 C C . ARG A 1 84 ? -15.845 12.671 17.889 1.00 94.31 8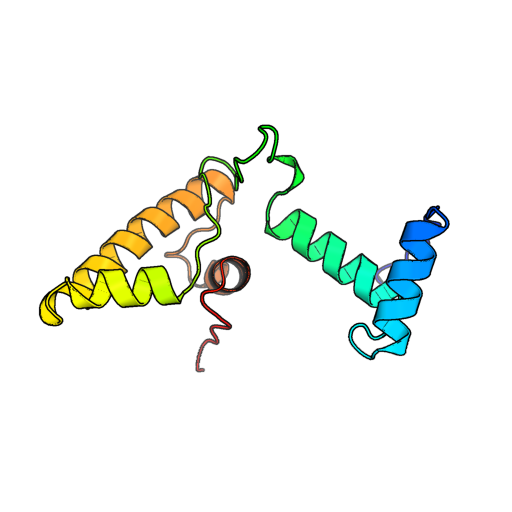4 ARG A C 1
ATOM 700 O O . ARG A 1 84 ? -14.840 11.967 17.871 1.00 94.31 84 ARG A O 1
ATOM 707 N N . GLU A 1 85 ? -16.780 12.542 18.818 1.00 95.94 85 GLU A N 1
ATOM 708 C CA . GLU A 1 85 ? -16.783 11.555 19.895 1.00 95.94 85 GLU A CA 1
ATOM 709 C C . GLU A 1 85 ? -16.794 10.102 19.389 1.00 95.94 85 GLU A C 1
ATOM 711 O O . GLU A 1 85 ? -16.298 9.210 20.074 1.00 95.94 85 GLU A O 1
ATOM 716 N N . LYS A 1 86 ? -17.284 9.852 18.166 1.00 96.38 86 LYS A N 1
ATOM 717 C CA . LYS A 1 86 ? -17.302 8.519 17.544 1.00 96.38 86 LYS A CA 1
ATOM 718 C C . LYS A 1 86 ? -16.052 8.205 16.729 1.00 96.38 86 LYS A C 1
ATOM 720 O O . LYS A 1 86 ? -15.863 7.052 16.349 1.00 96.38 86 LYS A O 1
ATOM 725 N N . TRP A 1 87 ? -15.181 9.180 16.462 1.00 94.31 87 TRP A N 1
ATOM 726 C CA . TRP A 1 87 ? -14.003 8.969 15.611 1.00 94.31 87 TRP A CA 1
ATOM 727 C C . TRP A 1 87 ? -13.086 7.876 16.155 1.00 94.31 87 TRP A C 1
ATOM 729 O O . TRP A 1 87 ? -12.600 7.039 15.396 1.00 94.31 87 TRP A O 1
ATOM 739 N N . TRP A 1 88 ? -12.894 7.848 17.475 1.00 94.19 88 TRP A N 1
ATOM 740 C CA . TRP A 1 88 ? -12.089 6.817 18.121 1.00 94.19 88 TRP A CA 1
ATOM 741 C C . TRP A 1 88 ? -12.693 5.420 17.934 1.00 94.19 88 TRP A C 1
ATOM 743 O O . TRP A 1 88 ? -11.982 4.480 17.582 1.00 94.19 88 TRP A O 1
ATOM 753 N N . GLU A 1 89 ? -14.011 5.280 18.101 1.00 96.06 89 GLU A N 1
ATOM 754 C CA . GLU A 1 89 ? -14.703 4.001 17.918 1.00 96.06 89 GLU A CA 1
ATOM 755 C C . GLU A 1 89 ? -14.629 3.518 16.463 1.00 96.06 89 GLU A C 1
ATOM 757 O O . GLU A 1 89 ? -14.380 2.336 16.216 1.00 96.06 89 GLU A O 1
ATOM 762 N N . VAL A 1 90 ? -14.799 4.433 15.503 1.00 94.56 90 VAL A N 1
ATOM 763 C CA . VAL A 1 90 ? -14.672 4.149 14.067 1.00 94.56 90 VAL A CA 1
ATOM 764 C C . VAL A 1 90 ? -13.258 3.678 13.736 1.00 94.56 90 VAL A C 1
ATOM 766 O O . VAL A 1 90 ? -13.100 2.633 13.109 1.00 94.56 90 VAL A O 1
ATOM 769 N N . GLY A 1 91 ? -12.232 4.393 14.208 1.00 92.75 91 GLY A N 1
ATOM 770 C CA . GLY A 1 91 ? -10.835 4.003 14.019 1.00 92.75 91 GLY A CA 1
ATOM 771 C C . GLY A 1 91 ? -10.519 2.639 14.636 1.00 92.75 91 GLY A C 1
ATOM 772 O O . GLY A 1 91 ? -9.880 1.807 13.995 1.00 92.75 91 GLY A O 1
ATOM 773 N N . ARG A 1 92 ? -11.031 2.363 15.843 1.00 95.00 92 ARG A N 1
ATOM 774 C CA . ARG A 1 92 ? -10.871 1.066 16.515 1.00 95.00 92 ARG A CA 1
ATOM 775 C C . ARG A 1 92 ? -11.487 -0.073 15.701 1.00 95.00 92 ARG A C 1
ATOM 777 O O . ARG A 1 92 ? -10.807 -1.062 15.449 1.00 95.00 92 ARG A O 1
ATOM 784 N N . LYS A 1 93 ? -12.735 0.081 15.245 1.00 95.38 93 LYS A N 1
ATOM 785 C CA . LYS A 1 93 ? -13.428 -0.918 14.408 1.00 95.38 93 LYS A CA 1
ATOM 786 C C . LYS A 1 93 ? -12.727 -1.128 13.064 1.00 95.38 93 LYS A C 1
ATOM 788 O O . LYS A 1 93 ? -12.572 -2.263 12.625 1.00 95.38 93 LYS A O 1
ATOM 793 N N . ALA A 1 94 ? -12.249 -0.057 12.429 1.00 92.25 94 ALA A N 1
ATOM 794 C CA . ALA A 1 94 ? -11.445 -0.160 11.212 1.00 92.25 94 ALA A CA 1
ATOM 795 C C . ALA A 1 94 ? -10.138 -0.939 11.460 1.00 92.25 94 ALA A C 1
ATOM 797 O O . ALA A 1 94 ? -9.761 -1.792 10.657 1.00 92.25 94 ALA A O 1
ATOM 798 N N . GLY A 1 95 ? -9.487 -0.702 12.602 1.00 91.81 95 GLY A N 1
ATOM 799 C CA . GLY A 1 95 ? -8.306 -1.446 13.038 1.00 91.81 95 GLY A CA 1
ATOM 800 C C . GLY A 1 95 ? -8.577 -2.931 13.297 1.00 91.81 95 GLY A C 1
ATOM 801 O O . GLY A 1 95 ? -7.754 -3.764 12.932 1.00 91.81 95 GLY A O 1
ATOM 802 N N . GLU A 1 96 ? -9.733 -3.287 13.865 1.00 92.38 96 GLU A N 1
ATOM 803 C CA . GLU A 1 96 ? -10.151 -4.687 14.047 1.00 92.38 96 GLU A CA 1
ATOM 804 C C . GLU A 1 96 ? -10.315 -5.409 12.702 1.00 92.38 96 GLU A C 1
ATOM 806 O O . GLU A 1 96 ? -9.820 -6.523 12.535 1.00 92.38 96 GLU A O 1
ATOM 811 N N . VAL A 1 97 ? -10.935 -4.755 11.714 1.00 90.06 97 VAL A N 1
ATOM 812 C CA . VAL A 1 97 ? -11.055 -5.300 10.351 1.00 90.06 97 VAL A CA 1
ATOM 813 C C . VAL A 1 97 ? -9.677 -5.485 9.713 1.00 90.06 97 VAL A C 1
ATOM 815 O O . VAL A 1 97 ? -9.396 -6.534 9.129 1.00 90.06 97 VAL A O 1
ATOM 818 N N . LEU A 1 98 ? -8.790 -4.494 9.857 1.00 89.56 98 LEU A N 1
ATOM 819 C CA . LEU A 1 98 ? -7.420 -4.599 9.364 1.00 89.56 98 LEU A CA 1
ATOM 820 C C . LEU A 1 98 ? -6.667 -5.751 10.041 1.00 89.56 98 LEU A C 1
ATOM 822 O O . LEU A 1 98 ? -5.999 -6.514 9.350 1.00 89.56 98 LEU A O 1
ATOM 826 N N . LYS A 1 99 ? -6.795 -5.917 11.362 1.00 91.31 99 LYS A N 1
ATOM 827 C CA . LYS A 1 99 ? -6.160 -7.009 12.113 1.00 91.31 99 LYS A CA 1
ATOM 828 C C . LYS A 1 99 ? -6.514 -8.372 11.516 1.00 91.31 99 LYS A C 1
ATOM 830 O O . LYS A 1 99 ? -5.610 -9.142 11.206 1.00 91.31 99 LYS A O 1
ATOM 835 N N . VAL A 1 100 ? -7.800 -8.629 11.274 1.00 88.88 100 VAL A N 1
ATOM 836 C CA . VAL A 1 100 ? -8.264 -9.888 10.662 1.00 88.88 100 VAL A CA 1
ATOM 837 C C . VAL A 1 100 ? -7.643 -10.096 9.277 1.00 88.88 100 VAL A C 1
ATOM 839 O O . VAL A 1 100 ? -7.189 -11.193 8.957 1.00 88.88 100 VAL A O 1
ATOM 842 N N . SER A 1 101 ? -7.576 -9.037 8.464 1.00 86.38 101 SER A N 1
ATOM 843 C CA . SER A 1 101 ? -6.942 -9.081 7.141 1.00 86.38 101 SER A CA 1
ATOM 844 C C . SER A 1 101 ? -5.461 -9.471 7.217 1.00 86.38 101 SER A C 1
ATOM 846 O O . SER A 1 101 ? -5.014 -10.339 6.463 1.00 86.38 101 SER A O 1
ATOM 848 N N . LEU A 1 102 ? -4.712 -8.861 8.143 1.00 89.00 102 LEU A N 1
ATOM 849 C CA . LEU A 1 102 ? -3.285 -9.113 8.359 1.00 89.00 102 LEU A CA 1
ATOM 850 C C . LEU A 1 102 ? -3.017 -10.546 8.825 1.00 89.00 102 LEU A C 1
ATOM 852 O O . LEU A 1 102 ? -2.122 -11.208 8.298 1.00 89.00 102 LEU A O 1
ATOM 856 N N . GLU A 1 103 ? -3.805 -11.029 9.779 1.00 90.50 103 GLU A N 1
ATOM 857 C CA . GLU A 1 103 ? -3.647 -12.366 10.349 1.00 90.50 103 GLU A CA 1
ATOM 858 C C . GLU A 1 103 ? -3.972 -13.446 9.317 1.00 90.50 103 GLU A C 1
ATOM 860 O O . GLU A 1 103 ? -3.164 -14.345 9.092 1.00 90.50 103 GLU A O 1
ATOM 865 N N . ALA A 1 104 ? -5.107 -13.324 8.626 1.00 86.88 104 ALA A N 1
ATOM 866 C CA . ALA A 1 104 ? -5.548 -14.327 7.662 1.00 86.88 104 ALA A CA 1
ATOM 867 C C . ALA A 1 104 ? -4.689 -14.362 6.388 1.00 86.88 104 ALA A C 1
ATOM 869 O O . ALA A 1 104 ? -4.472 -15.430 5.821 1.00 86.88 104 ALA A O 1
ATOM 870 N N . SER A 1 105 ? -4.213 -13.203 5.924 1.00 84.19 105 SER A N 1
ATOM 871 C CA . SER A 1 105 ? -3.526 -13.095 4.628 1.00 84.19 105 SER A CA 1
ATOM 872 C C . SER A 1 105 ? -2.010 -13.199 4.733 1.00 84.19 105 SER A C 1
ATOM 874 O O . SER A 1 105 ? -1.361 -13.679 3.808 1.00 84.19 105 SER A O 1
ATOM 876 N N . LEU A 1 106 ? -1.434 -12.702 5.829 1.00 82.88 106 LEU A N 1
ATOM 877 C CA . LEU A 1 106 ? 0.012 -12.526 5.968 1.00 82.88 106 LEU A CA 1
ATOM 878 C C . LEU A 1 106 ? 0.584 -13.251 7.190 1.00 82.88 106 LEU A C 1
ATOM 880 O O . LEU A 1 106 ? 1.799 -13.220 7.381 1.00 82.88 106 LEU A O 1
ATOM 884 N N . ASN A 1 107 ? -0.263 -13.894 8.008 1.00 87.44 107 ASN A N 1
ATOM 885 C CA . ASN A 1 107 ? 0.126 -14.509 9.279 1.00 87.44 107 ASN A CA 1
ATOM 886 C C . ASN A 1 107 ? 0.891 -13.525 10.191 1.00 87.44 107 ASN A C 1
ATOM 888 O O . ASN A 1 107 ? 1.824 -13.905 10.896 1.00 87.44 107 ASN A O 1
ATOM 892 N N . ILE A 1 108 ? 0.518 -12.241 10.128 1.00 88.94 108 ILE A N 1
ATOM 893 C CA . ILE A 1 108 ? 1.072 -11.167 10.958 1.00 88.94 108 ILE A CA 1
ATOM 894 C C . ILE A 1 108 ? 0.140 -10.986 12.147 1.00 88.94 108 ILE A C 1
ATOM 896 O O . ILE A 1 108 ? -1.021 -10.624 11.958 1.00 88.94 108 ILE A O 1
ATOM 900 N N . LYS A 1 109 ? 0.650 -11.174 13.364 1.00 91.00 109 LYS A N 1
ATOM 901 C CA . LYS A 1 109 ? -0.148 -11.024 14.580 1.00 91.00 109 LYS A CA 1
ATOM 902 C C . LYS A 1 109 ? -0.023 -9.615 15.139 1.00 91.00 109 LYS A C 1
ATOM 904 O O . LYS A 1 109 ? 1.006 -9.234 15.691 1.00 91.00 109 LYS A O 1
ATOM 909 N N . ALA A 1 110 ? -1.073 -8.812 14.984 1.00 88.50 110 ALA A N 1
ATOM 910 C CA . ALA A 1 110 ? -1.027 -7.394 15.355 1.00 88.50 110 ALA A CA 1
ATOM 911 C C . ALA A 1 110 ? -0.896 -7.155 16.874 1.00 88.50 110 ALA A C 1
ATOM 913 O O . ALA A 1 110 ? -0.474 -6.082 17.307 1.00 88.50 110 ALA A O 1
ATOM 914 N N . ASP A 1 111 ? -1.248 -8.146 17.688 1.00 89.31 111 ASP A N 1
ATOM 915 C CA . ASP A 1 111 ? -1.109 -8.151 19.144 1.00 89.31 111 ASP A CA 1
ATOM 916 C C . ASP A 1 111 ? 0.297 -8.545 19.626 1.00 89.31 111 ASP A C 1
ATOM 918 O O . ASP A 1 111 ? 0.660 -8.247 20.765 1.00 89.31 111 ASP A O 1
ATOM 922 N N . GLU A 1 112 ? 1.129 -9.140 18.770 1.00 92.19 112 GLU A N 1
ATOM 923 C CA . GLU A 1 112 ? 2.502 -9.490 19.114 1.00 92.19 112 GLU A CA 1
ATOM 924 C C . GLU A 1 112 ? 3.470 -8.365 18.711 1.00 92.19 112 GLU A C 1
ATOM 926 O O . GLU A 1 112 ? 3.713 -8.110 17.532 1.00 92.19 112 GLU A O 1
ATOM 931 N N . ARG A 1 113 ? 4.109 -7.709 19.695 1.00 89.38 113 ARG A N 1
ATOM 932 C CA . ARG A 1 113 ? 5.046 -6.584 19.455 1.00 89.38 113 ARG A CA 1
ATOM 933 C C . ARG A 1 113 ? 6.166 -6.914 18.459 1.00 89.38 113 ARG A C 1
ATOM 935 O O . ARG A 1 113 ? 6.641 -6.026 17.756 1.00 89.38 113 ARG A O 1
ATOM 942 N N . LYS A 1 114 ? 6.579 -8.183 18.375 1.00 92.00 114 LYS A N 1
ATOM 943 C CA . LYS A 1 114 ? 7.598 -8.659 17.422 1.00 92.00 114 LYS A CA 1
ATOM 944 C C . LYS A 1 114 ? 7.180 -8.470 15.954 1.00 92.00 114 LYS A C 1
ATOM 946 O O . LYS A 1 114 ? 8.041 -8.287 15.100 1.00 92.00 114 LYS A O 1
ATOM 951 N N . ASP A 1 115 ? 5.876 -8.473 15.685 1.00 92.31 115 ASP A N 1
ATOM 952 C CA . ASP A 1 115 ? 5.291 -8.373 14.348 1.00 92.31 115 ASP A CA 1
ATOM 953 C C . ASP A 1 115 ? 4.911 -6.932 13.982 1.00 92.31 115 ASP A C 1
ATOM 955 O O . ASP A 1 115 ? 4.638 -6.637 12.817 1.00 92.31 115 ASP A O 1
ATOM 959 N N . TRP A 1 116 ? 4.963 -5.997 14.937 1.00 91.88 116 TRP A N 1
ATOM 960 C CA . TRP A 1 116 ? 4.646 -4.584 14.715 1.00 91.88 116 TRP A CA 1
ATOM 961 C C . TRP A 1 116 ? 5.425 -3.928 13.567 1.00 91.88 116 TRP A C 1
ATOM 963 O O . TRP A 1 116 ? 4.800 -3.197 12.800 1.00 91.88 116 TRP A O 1
ATOM 973 N N . PRO A 1 117 ? 6.727 -4.206 13.343 1.00 91.00 117 PRO A N 1
ATOM 974 C CA . PRO A 1 117 ? 7.420 -3.690 12.162 1.00 91.00 117 PRO A CA 1
ATOM 975 C C . PRO A 1 117 ? 6.733 -4.077 10.843 1.00 91.00 117 PRO A C 1
ATOM 977 O O . PRO A 1 117 ? 6.661 -3.269 9.916 1.00 91.00 117 PRO A O 1
ATOM 980 N N . ASN A 1 118 ? 6.172 -5.288 10.764 1.00 89.44 118 ASN A N 1
ATOM 981 C CA . ASN A 1 118 ? 5.438 -5.753 9.588 1.00 89.44 118 ASN A CA 1
ATOM 982 C C . ASN A 1 118 ? 4.054 -5.098 9.489 1.00 89.44 118 ASN A C 1
ATOM 984 O O . ASN A 1 118 ? 3.630 -4.739 8.389 1.00 89.44 118 ASN A O 1
ATOM 988 N N . VAL A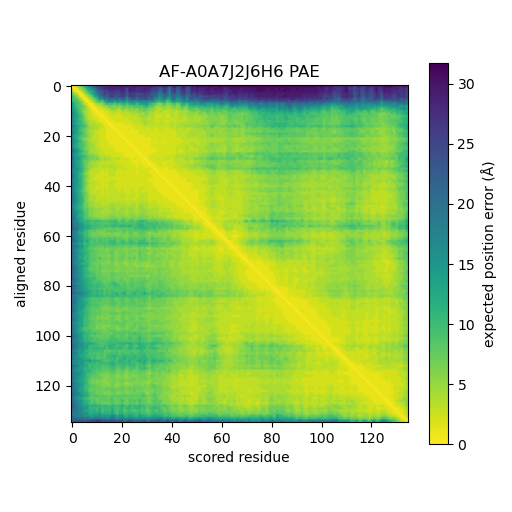 1 119 ? 3.382 -4.869 10.624 1.00 91.12 119 VAL A N 1
ATOM 989 C CA . VAL A 1 119 ? 2.124 -4.104 10.683 1.00 91.12 119 VAL A CA 1
ATOM 990 C C . VAL A 1 119 ? 2.334 -2.674 10.174 1.00 91.12 119 VAL A C 1
ATOM 992 O O . VAL A 1 119 ? 1.601 -2.221 9.297 1.00 91.12 119 VAL A O 1
ATOM 995 N N . PHE A 1 120 ? 3.363 -1.971 10.653 1.00 91.12 120 PHE A N 1
ATOM 996 C CA . PHE A 1 120 ? 3.657 -0.599 10.227 1.00 91.12 120 PHE A CA 1
ATOM 997 C C . PHE A 1 120 ? 4.082 -0.528 8.767 1.00 91.12 120 PHE A C 1
ATOM 999 O O . PHE A 1 120 ? 3.597 0.337 8.037 1.00 91.12 120 PHE A O 1
ATOM 1006 N N . LYS A 1 121 ? 4.902 -1.483 8.298 1.00 87.81 121 LYS A N 1
ATOM 1007 C CA . LYS A 1 121 ? 5.197 -1.609 6.865 1.00 87.81 121 LYS A CA 1
ATOM 1008 C C . LYS A 1 121 ? 3.900 -1.725 6.064 1.00 87.81 121 LYS A C 1
ATOM 1010 O O . LYS A 1 121 ? 3.774 -1.105 5.010 1.00 87.81 121 LYS A O 1
ATOM 1015 N N . ARG A 1 122 ? 2.922 -2.488 6.557 1.00 86.75 122 ARG A N 1
ATOM 1016 C CA . ARG A 1 122 ? 1.663 -2.695 5.847 1.00 86.75 122 ARG A CA 1
ATOM 1017 C C . ARG A 1 122 ? 0.762 -1.459 5.842 1.00 86.75 122 ARG A C 1
ATOM 1019 O O . ARG A 1 122 ? 0.224 -1.129 4.789 1.00 86.75 122 ARG A O 1
ATOM 1026 N N . LEU A 1 123 ? 0.665 -0.746 6.960 1.00 89.19 123 LEU A N 1
ATOM 1027 C CA . LEU A 1 123 ? -0.037 0.539 7.050 1.00 89.19 123 LEU A CA 1
ATOM 1028 C C . LEU A 1 123 ? 0.572 1.586 6.107 1.00 89.19 123 LEU A C 1
ATOM 1030 O O . LEU A 1 123 ? -0.158 2.265 5.384 1.00 89.19 123 LEU A O 1
ATOM 1034 N N . ARG A 1 124 ? 1.905 1.645 6.027 1.00 88.19 124 ARG A N 1
ATOM 1035 C CA . ARG A 1 124 ? 2.619 2.503 5.074 1.00 88.19 124 ARG A CA 1
ATOM 1036 C C . ARG A 1 124 ? 2.259 2.171 3.626 1.00 88.19 124 ARG A C 1
ATOM 1038 O O . ARG A 1 124 ? 1.956 3.073 2.853 1.00 88.19 124 ARG A O 1
ATOM 1045 N N . VAL A 1 125 ? 2.264 0.886 3.259 1.00 83.50 125 VAL A N 1
ATOM 1046 C CA . VAL A 1 125 ? 1.895 0.420 1.905 1.00 83.50 125 VAL A CA 1
ATOM 1047 C C . VAL A 1 125 ? 0.448 0.790 1.552 1.00 83.50 125 VAL A C 1
ATOM 1049 O O . VAL A 1 125 ? 0.152 1.041 0.390 1.00 83.50 125 VAL A O 1
ATOM 1052 N N . GLN A 1 126 ? -0.441 0.857 2.545 1.00 84.38 126 GLN A N 1
ATOM 1053 C CA . GLN A 1 126 ? -1.834 1.283 2.375 1.00 84.38 126 GLN A CA 1
ATOM 1054 C C . GLN A 1 126 ? -2.027 2.809 2.375 1.00 84.38 126 GLN A C 1
ATOM 1056 O O . GLN A 1 126 ? -3.148 3.271 2.190 1.00 84.38 126 GLN A O 1
ATOM 1061 N N . GLY A 1 127 ? -0.964 3.597 2.561 1.00 87.25 127 GLY A N 1
ATOM 1062 C CA . GLY A 1 127 ? -1.033 5.059 2.514 1.00 87.25 127 GLY A CA 1
ATOM 1063 C C . GLY A 1 127 ? -1.359 5.741 3.846 1.00 87.25 127 GLY A C 1
ATOM 1064 O O . GLY A 1 127 ? -1.574 6.948 3.854 1.00 87.25 127 GLY A O 1
ATOM 1065 N N . PHE A 1 128 ? -1.342 5.024 4.978 1.00 88.56 128 PHE A N 1
ATOM 1066 C CA . PHE A 1 128 ? -1.525 5.633 6.309 1.00 88.56 128 PHE A CA 1
ATOM 1067 C C . PHE A 1 128 ? -0.298 6.418 6.807 1.00 88.56 128 PHE A C 1
ATOM 1069 O O . PHE A 1 128 ? -0.380 7.105 7.823 1.00 88.56 128 PHE A O 1
ATOM 1076 N N . GLY A 1 129 ? 0.828 6.333 6.094 1.00 87.81 129 GLY A N 1
ATOM 1077 C CA . GLY A 1 129 ? 2.078 7.014 6.431 1.00 87.81 129 GLY A CA 1
ATOM 1078 C C . GLY A 1 129 ? 3.083 6.131 7.171 1.00 87.81 129 GLY A C 1
ATOM 1079 O O . GLY A 1 129 ? 2.856 4.943 7.404 1.00 87.81 129 GLY A O 1
ATOM 1080 N N . ASP A 1 130 ? 4.233 6.718 7.494 1.00 87.88 130 ASP A N 1
ATOM 1081 C CA . ASP A 1 130 ? 5.288 6.049 8.251 1.00 87.88 130 ASP A CA 1
ATOM 1082 C C . ASP A 1 130 ? 5.011 6.134 9.758 1.00 87.88 130 ASP A C 1
ATOM 1084 O O . ASP A 1 130 ? 4.867 7.220 10.321 1.00 87.88 130 ASP A O 1
ATOM 1088 N N . ILE A 1 131 ? 4.961 4.973 10.413 1.00 88.81 131 ILE A N 1
ATOM 1089 C CA . ILE A 1 131 ? 4.740 4.848 11.855 1.00 88.81 131 ILE A CA 1
ATOM 1090 C C . ILE A 1 131 ? 6.023 4.323 12.487 1.00 88.81 131 ILE A C 1
ATOM 1092 O O . ILE A 1 131 ? 6.515 3.254 12.122 1.00 88.81 131 ILE A O 1
ATOM 1096 N N . TYR A 1 132 ? 6.544 5.073 13.454 1.00 84.19 132 TYR A N 1
ATOM 1097 C CA . TYR A 1 132 ? 7.753 4.725 14.190 1.00 84.19 132 TYR A CA 1
ATOM 1098 C C . TYR A 1 132 ? 7.406 4.466 15.649 1.00 84.19 132 TYR A C 1
ATOM 1100 O O . TYR A 1 132 ? 6.626 5.206 16.255 1.00 84.19 132 TYR A O 1
ATOM 1108 N N . LEU A 1 133 ? 8.003 3.422 16.221 1.00 80.50 133 LEU A N 1
ATOM 1109 C CA . LEU A 1 133 ? 7.966 3.242 17.664 1.00 80.50 133 LEU A CA 1
ATOM 1110 C C . LEU A 1 133 ? 8.870 4.286 18.288 1.00 80.50 133 LEU A C 1
ATOM 1112 O O . LEU A 1 133 ? 10.039 4.398 17.928 1.00 80.50 133 LEU A O 1
ATOM 1116 N N . ARG A 1 134 ? 8.300 5.056 19.207 1.00 78.75 134 ARG A N 1
ATOM 1117 C CA . ARG A 1 134 ? 9.094 5.850 20.126 1.00 78.75 134 ARG A CA 1
ATOM 1118 C C . ARG A 1 134 ? 9.665 4.889 21.165 1.00 78.75 134 ARG A C 1
ATOM 1120 O O . ARG A 1 134 ? 8.901 4.086 21.708 1.00 78.75 134 ARG A O 1
ATOM 1127 N N . ASP A 1 135 ? 10.978 4.951 21.351 1.00 67.75 135 ASP A N 1
ATOM 1128 C CA . ASP A 1 135 ? 11.690 4.211 22.397 1.00 67.75 135 ASP A CA 1
ATOM 1129 C C . ASP A 1 135 ? 11.129 4.520 23.793 1.00 67.75 135 ASP A C 1
ATOM 1131 O O . ASP A 1 135 ? 10.765 5.699 24.042 1.00 67.75 135 ASP A O 1
#

Mean predicted aligned error: 6.66 Å

pLDDT: mean 88.14, std 10.29, range [38.44, 97.75]

Foldseek 3Di:
DDPPPPPDDDDDDDDDPVRVVVQVVCCVVVVDVHDVRVVVVVVCLCVLQVVVPVPDVPWGDQAPDTDDDDDVVVVVVVVVPPPPVCPVVVVVVVVVVVQVSCCRRPVQHCPDPVSVVVVQSNCVSNPVNHDDDDD

Solvent-accessible surface area (backbone atoms only — not comparable to full-atom values): 8422 Å² total; per-residue (Å²): 133,83,80,74,74,79,76,83,81,84,81,89,81,90,72,56,72,65,60,48,51,53,52,52,48,37,35,74,72,66,77,36,99,38,70,68,63,49,54,53,50,49,53,52,47,43,61,74,51,31,52,91,62,44,80,48,94,97,46,42,26,44,69,87,36,80,57,80,95,72,62,70,64,59,56,53,57,57,51,73,78,46,61,74,87,48,50,63,58,53,51,50,55,52,49,53,55,48,41,53,43,36,35,77,45,66,71,39,50,81,87,41,76,89,36,39,68,59,52,34,54,50,41,34,75,73,66,76,44,91,70,77,86,79,131